Protein AF-A0A9Q2XLE7-F1 (afdb_monomer)

Radius of gyration: 17.19 Å; Cα contacts (8 Å, |Δi|>4): 303; chains: 1; bounding box: 47×32×47 Å

Structure (mmCIF, N/CA/C/O backbone):
data_AF-A0A9Q2XLE7-F1
#
_entry.id   AF-A0A9Q2XLE7-F1
#
loop_
_atom_site.group_PDB
_atom_site.id
_atom_site.type_symbol
_atom_site.label_atom_id
_atom_site.label_alt_id
_atom_site.label_comp_id
_atom_site.label_asym_id
_atom_site.label_entity_id
_atom_site.label_seq_id
_atom_site.pdbx_PDB_ins_code
_atom_site.Cartn_x
_atom_site.Cartn_y
_atom_site.Cartn_z
_atom_site.occupancy
_atom_site.B_iso_or_equiv
_atom_site.auth_seq_id
_atom_site.auth_comp_id
_atom_site.auth_asym_id
_atom_site.auth_atom_id
_atom_site.pdbx_PDB_model_num
ATOM 1 N N . MET A 1 1 ? 15.167 14.908 -1.837 1.00 51.97 1 MET A N 1
ATOM 2 C CA . MET A 1 1 ? 13.710 15.157 -1.941 1.00 51.97 1 MET A CA 1
ATOM 3 C C . MET A 1 1 ? 13.041 14.646 -0.676 1.00 51.97 1 MET A C 1
ATOM 5 O O . MET A 1 1 ? 13.360 13.539 -0.262 1.00 51.97 1 MET A O 1
ATOM 9 N N . ARG A 1 2 ? 12.186 15.445 -0.024 1.00 69.94 2 ARG A N 1
ATOM 10 C CA . ARG A 1 2 ? 11.465 15.019 1.187 1.00 69.94 2 ARG A CA 1
ATOM 11 C C . ARG A 1 2 ? 10.078 14.533 0.768 1.00 69.94 2 ARG A C 1
ATOM 13 O O . ARG A 1 2 ? 9.292 15.334 0.264 1.00 69.94 2 ARG A O 1
ATOM 20 N N . GLY A 1 3 ? 9.841 13.231 0.901 1.00 85.69 3 GLY A N 1
ATOM 21 C CA . GLY A 1 3 ? 8.531 12.616 0.687 1.00 85.69 3 GLY A CA 1
ATOM 22 C C . GLY A 1 3 ? 7.543 12.958 1.804 1.00 85.69 3 GLY A C 1
ATOM 23 O O . GLY A 1 3 ? 7.905 13.602 2.794 1.00 85.69 3 GLY A O 1
ATOM 24 N N . LYS A 1 4 ? 6.297 12.510 1.653 1.00 93.50 4 LYS A N 1
ATOM 25 C CA . LYS A 1 4 ? 5.277 12.555 2.704 1.00 93.50 4 LYS A CA 1
ATOM 26 C C . LYS A 1 4 ? 5.113 11.180 3.337 1.00 93.50 4 LYS A C 1
ATOM 28 O O . LYS A 1 4 ? 5.132 10.176 2.634 1.00 93.50 4 LYS A O 1
ATOM 33 N N . SER A 1 5 ? 4.934 11.147 4.652 1.00 93.94 5 SER A N 1
ATOM 34 C CA . SER A 1 5 ? 4.625 9.933 5.406 1.00 93.94 5 SER A CA 1
ATOM 35 C C . SER A 1 5 ? 3.662 10.275 6.540 1.00 93.94 5 SER A C 1
ATOM 37 O O . SER A 1 5 ? 3.753 11.356 7.129 1.00 93.94 5 SER A O 1
ATOM 39 N N . LEU A 1 6 ? 2.724 9.374 6.805 1.00 93.88 6 LEU A N 1
ATOM 40 C CA . LEU A 1 6 ? 1.791 9.428 7.920 1.00 93.88 6 LEU A CA 1
ATOM 41 C C . LEU A 1 6 ? 1.781 8.059 8.597 1.00 93.88 6 LEU A C 1
ATOM 43 O O . LEU A 1 6 ? 1.361 7.068 7.999 1.00 93.88 6 LEU A O 1
ATOM 47 N N . GLY A 1 7 ? 2.234 8.031 9.848 1.00 92.62 7 GLY A N 1
ATOM 48 C CA . GLY A 1 7 ? 2.104 6.876 10.727 1.00 92.62 7 GLY A CA 1
ATOM 49 C C . GLY A 1 7 ? 0.811 6.946 11.536 1.00 92.62 7 GLY A C 1
ATOM 50 O O . GLY A 1 7 ? 0.424 8.028 11.983 1.00 92.62 7 GLY A O 1
ATOM 51 N N . PHE A 1 8 ? 0.152 5.810 11.742 1.00 91.62 8 PHE A N 1
ATOM 52 C CA . PHE A 1 8 ? -1.046 5.711 12.578 1.00 91.62 8 PHE A CA 1
ATOM 53 C C . PHE A 1 8 ? -1.150 4.334 13.238 1.00 91.62 8 PHE A C 1
ATOM 55 O O . PHE A 1 8 ? -0.636 3.342 12.724 1.00 91.62 8 PHE A O 1
ATOM 62 N N . PHE A 1 9 ? -1.808 4.273 14.392 1.00 90.62 9 PHE A N 1
ATOM 63 C CA . PHE A 1 9 ? -2.128 3.017 15.066 1.00 90.62 9 PHE A CA 1
ATOM 64 C C . PHE A 1 9 ? -3.585 2.670 14.797 1.00 90.62 9 PHE A C 1
ATOM 66 O O . PHE A 1 9 ? -4.447 3.546 14.829 1.00 90.62 9 PHE A O 1
ATOM 73 N N . ALA A 1 10 ? -3.841 1.398 14.523 1.00 89.94 10 ALA A N 1
ATOM 74 C CA . ALA A 1 10 ? -5.166 0.895 14.216 1.00 89.94 10 ALA A CA 1
ATOM 75 C C . ALA A 1 10 ? -5.320 -0.499 14.812 1.00 89.94 10 ALA A C 1
ATOM 77 O O . ALA A 1 10 ? -4.438 -1.345 14.651 1.00 89.94 10 ALA A O 1
ATOM 78 N N . THR A 1 11 ? -6.442 -0.739 15.486 1.00 90.62 11 THR A N 1
ATOM 79 C CA . THR A 1 11 ? -6.873 -2.108 15.771 1.00 90.62 11 THR A CA 1
ATOM 80 C C . THR A 1 11 ? -7.306 -2.788 14.473 1.00 90.62 11 THR A C 1
ATOM 82 O O . THR A 1 11 ? -7.472 -2.142 13.432 1.00 90.62 11 THR A O 1
ATOM 85 N N . LYS A 1 12 ? -7.555 -4.098 14.530 1.00 90.69 12 LYS A N 1
ATOM 86 C CA . LYS A 1 12 ? -8.119 -4.822 13.391 1.00 90.69 12 LYS A CA 1
ATOM 87 C C . LYS A 1 12 ? -9.433 -4.188 12.915 1.00 90.69 12 LYS A C 1
ATOM 89 O O . LYS A 1 12 ? -9.564 -3.913 11.729 1.00 90.69 12 LYS A O 1
ATOM 94 N N . SER A 1 13 ? -10.365 -3.869 13.815 1.00 90.56 13 SER A N 1
ATOM 95 C CA . SER A 1 13 ? -11.642 -3.241 13.437 1.00 90.56 13 SER A CA 1
ATOM 96 C C . SER A 1 13 ? -11.464 -1.860 12.804 1.00 90.56 13 SER A C 1
ATOM 98 O O . SER A 1 13 ? -12.141 -1.552 11.821 1.00 90.56 13 SER A O 1
ATOM 100 N N . ASP A 1 14 ? -10.530 -1.049 13.312 1.00 91.12 14 ASP A N 1
ATOM 101 C CA . ASP A 1 14 ? -10.254 0.268 12.728 1.00 91.12 14 ASP A CA 1
ATOM 102 C C . ASP A 1 14 ? -9.649 0.138 11.326 1.00 91.12 14 ASP A C 1
ATOM 104 O O . ASP A 1 14 ? -10.009 0.890 10.420 1.00 91.12 14 ASP A O 1
ATOM 108 N N . MET A 1 15 ? -8.748 -0.834 11.134 1.00 92.44 15 MET A N 1
ATOM 109 C CA . MET A 1 15 ? -8.127 -1.099 9.839 1.00 92.44 15 MET A CA 1
ATOM 110 C C . MET A 1 15 ? -9.173 -1.515 8.806 1.00 92.44 15 MET A C 1
ATOM 112 O O . MET A 1 15 ? -9.205 -0.931 7.727 1.00 92.44 15 MET A O 1
ATOM 116 N N . PHE A 1 16 ? -10.058 -2.458 9.149 1.00 93.38 16 PHE A N 1
ATOM 117 C CA . PHE A 1 16 ? -11.145 -2.893 8.264 1.00 93.38 16 PHE A CA 1
ATOM 118 C C . PHE A 1 16 ? -12.079 -1.731 7.900 1.00 93.38 16 PHE A C 1
ATOM 120 O O . PHE A 1 16 ? -12.323 -1.489 6.720 1.00 93.38 16 PHE A O 1
ATOM 127 N N . SER A 1 17 ? -12.489 -0.931 8.887 1.00 92.19 17 SER A N 1
ATOM 128 C CA . SER A 1 17 ? -13.331 0.252 8.654 1.00 92.19 17 SER A CA 1
ATOM 129 C C . SER A 1 17 ? -12.654 1.277 7.733 1.00 92.19 17 SER A C 1
ATOM 131 O O . SER A 1 17 ? -13.297 1.899 6.884 1.00 92.19 17 SER A O 1
ATOM 133 N N . LEU A 1 18 ? -11.336 1.463 7.875 1.00 93.75 18 LEU A N 1
ATOM 134 C CA . LEU A 1 18 ? -10.556 2.343 7.010 1.00 93.75 18 LEU A CA 1
ATOM 135 C C . LEU A 1 18 ? -10.509 1.835 5.569 1.00 93.75 18 LEU A C 1
ATOM 137 O O . LEU A 1 18 ? -10.761 2.618 4.651 1.00 93.75 18 LEU A O 1
ATOM 141 N N . VAL A 1 19 ? -10.156 0.564 5.369 1.00 94.31 19 VAL A N 1
ATOM 142 C CA . VAL A 1 19 ? -9.971 0.015 4.023 1.00 94.31 19 VAL A CA 1
ATOM 143 C C . VAL A 1 19 ? -11.291 -0.085 3.266 1.00 94.31 19 VAL A C 1
ATOM 145 O O . VAL A 1 19 ? -11.331 0.286 2.097 1.00 94.31 19 VAL A O 1
ATOM 148 N N . GLU A 1 20 ? -12.391 -0.434 3.936 1.00 94.31 20 GLU A N 1
ATOM 149 C CA . GLU A 1 20 ? -13.732 -0.419 3.340 1.00 94.31 20 GLU A CA 1
ATOM 150 C C . GLU A 1 20 ? -14.130 0.990 2.895 1.00 94.31 20 GLU A C 1
ATOM 152 O O . GLU A 1 20 ? -14.626 1.188 1.785 1.00 94.31 20 GLU A O 1
ATOM 157 N N . ALA A 1 21 ? -13.856 2.000 3.726 1.00 93.31 21 ALA A N 1
ATOM 158 C CA . ALA A 1 21 ? -14.144 3.388 3.388 1.00 93.31 21 ALA A CA 1
ATOM 159 C C . ALA A 1 21 ? -13.314 3.900 2.199 1.00 93.31 21 ALA A C 1
ATOM 161 O O . ALA A 1 21 ? -13.740 4.853 1.537 1.00 93.31 21 ALA A O 1
ATOM 162 N N . ILE A 1 22 ? -12.130 3.334 1.952 1.00 94.75 22 ILE A N 1
ATOM 163 C CA . ILE A 1 22 ? -11.294 3.652 0.788 1.00 94.75 22 ILE A CA 1
ATOM 164 C C . ILE A 1 22 ? -11.828 2.916 -0.441 1.00 94.75 22 ILE A C 1
ATOM 166 O O . ILE A 1 22 ? -12.178 3.584 -1.415 1.00 94.75 22 ILE A O 1
ATOM 170 N N . ASP A 1 23 ? -11.992 1.595 -0.361 1.00 94.81 23 ASP A N 1
ATOM 171 C CA . ASP A 1 23 ? -12.495 0.746 -1.449 1.00 94.81 23 ASP A CA 1
ATOM 172 C C . ASP A 1 23 ? -13.869 1.217 -1.963 1.00 94.81 23 ASP A C 1
ATOM 174 O O . ASP A 1 23 ? -14.124 1.201 -3.164 1.00 94.81 23 ASP A O 1
ATOM 178 N N . ALA A 1 24 ? -14.741 1.719 -1.080 1.00 93.25 24 ALA A N 1
ATOM 179 C CA . ALA A 1 24 ? -16.053 2.250 -1.458 1.00 93.25 24 ALA A CA 1
ATOM 180 C C . ALA A 1 24 ? -15.999 3.580 -2.234 1.00 93.25 24 ALA A C 1
ATOM 182 O O . ALA A 1 24 ? -16.987 3.974 -2.849 1.00 93.25 24 ALA A O 1
ATOM 183 N N . THR A 1 25 ? -14.883 4.314 -2.177 1.00 92.19 25 THR A N 1
ATOM 184 C CA . THR A 1 25 ? -14.778 5.664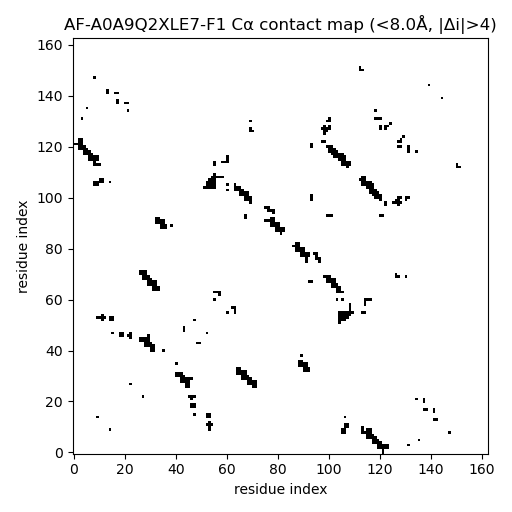 -2.770 1.00 92.19 25 THR A CA 1
ATOM 185 C C . THR A 1 25 ? -13.717 5.809 -3.846 1.00 92.19 25 THR A C 1
ATOM 187 O O . THR A 1 25 ? -13.678 6.840 -4.516 1.00 92.19 25 THR A O 1
ATOM 190 N N . SER A 1 26 ? -12.857 4.811 -4.025 1.00 91.19 26 SER A N 1
ATOM 191 C CA . SER A 1 26 ? -11.786 4.860 -5.011 1.00 91.19 26 SER A CA 1
ATOM 192 C C . SER A 1 26 ? -11.500 3.483 -5.577 1.00 91.19 26 SER A C 1
ATOM 194 O O . SER A 1 26 ? -11.302 2.534 -4.827 1.00 91.19 26 SER A O 1
ATOM 196 N N . SER A 1 27 ? -11.383 3.408 -6.898 1.00 93.69 27 SER A N 1
ATOM 197 C CA . SER A 1 27 ? -10.775 2.265 -7.572 1.00 93.69 27 SER A CA 1
ATOM 198 C C . SER A 1 27 ? -9.255 2.408 -7.522 1.00 93.69 27 SER A C 1
ATOM 200 O O . SER A 1 27 ? -8.728 3.460 -7.888 1.00 93.69 27 SER A O 1
ATOM 202 N N . ILE A 1 28 ? -8.558 1.365 -7.075 1.00 95.06 28 ILE A N 1
ATOM 203 C CA . ILE A 1 28 ? -7.098 1.321 -6.934 1.00 95.06 28 ILE A CA 1
ATOM 204 C C . ILE A 1 28 ? -6.575 -0.069 -7.299 1.00 95.06 28 ILE A C 1
ATOM 206 O O . ILE A 1 28 ? -7.297 -1.055 -7.198 1.00 95.06 28 ILE A O 1
ATOM 210 N N . ASN A 1 29 ? -5.307 -0.135 -7.692 1.00 96.00 29 ASN A N 1
ATOM 211 C CA . ASN A 1 29 ? -4.562 -1.381 -7.827 1.00 96.00 29 ASN A CA 1
ATOM 212 C C . ASN A 1 29 ? -3.519 -1.448 -6.715 1.00 96.00 29 ASN A C 1
ATOM 214 O O . ASN A 1 29 ? -2.842 -0.458 -6.430 1.00 96.00 29 ASN A O 1
ATOM 218 N N . ILE A 1 30 ? -3.385 -2.616 -6.100 1.00 96.81 30 ILE A N 1
ATOM 219 C CA . ILE A 1 30 ? -2.487 -2.849 -4.971 1.00 96.81 30 ILE A CA 1
ATOM 220 C C . ILE A 1 30 ? -1.55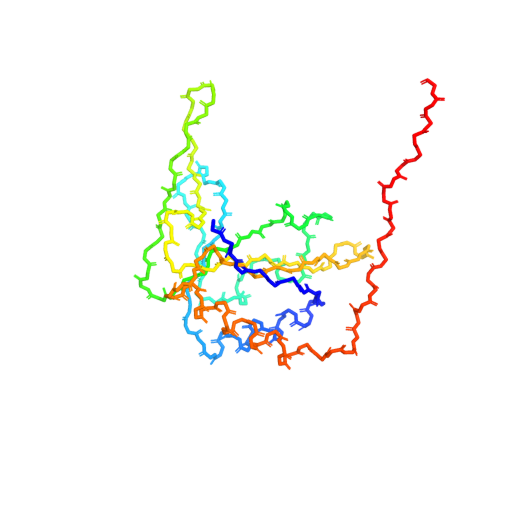3 -3.980 -5.362 1.00 96.81 30 ILE A C 1
ATOM 222 O O . ILE A 1 30 ? -2.008 -5.032 -5.791 1.00 96.81 30 ILE A O 1
ATOM 226 N N . THR A 1 31 ? -0.249 -3.785 -5.224 1.00 96.50 31 THR A N 1
ATOM 227 C CA . THR A 1 31 ? 0.744 -4.827 -5.501 1.00 96.50 31 THR A CA 1
ATOM 228 C C . THR A 1 31 ? 1.633 -5.014 -4.284 1.00 96.50 31 THR A C 1
ATOM 230 O O . THR A 1 31 ? 2.148 -4.028 -3.753 1.00 96.50 31 THR A O 1
ATOM 233 N N . GLN A 1 32 ? 1.821 -6.256 -3.832 1.00 95.44 32 GLN A N 1
ATOM 234 C CA . GLN A 1 32 ? 2.779 -6.552 -2.764 1.00 95.44 32 GLN A CA 1
ATOM 235 C C . GLN A 1 32 ? 4.185 -6.172 -3.230 1.00 95.44 32 GLN A C 1
ATOM 237 O O . GLN A 1 32 ? 4.628 -6.584 -4.301 1.00 95.44 32 GLN A O 1
ATOM 242 N N . ALA A 1 33 ? 4.856 -5.343 -2.441 1.00 95.00 33 ALA A N 1
ATOM 243 C CA . ALA A 1 33 ? 6.123 -4.723 -2.782 1.00 95.00 33 ALA A CA 1
ATOM 244 C C . ALA A 1 33 ? 7.274 -5.321 -1.966 1.00 95.00 33 ALA A C 1
ATOM 246 O O . ALA A 1 33 ? 7.060 -6.002 -0.967 1.00 95.00 33 ALA A O 1
ATOM 247 N N . GLY A 1 34 ? 8.509 -5.073 -2.406 1.00 94.00 34 GLY A N 1
ATOM 248 C CA . GLY A 1 34 ? 9.703 -5.712 -1.855 1.00 94.00 34 GLY A CA 1
ATOM 249 C C . GLY A 1 34 ? 10.484 -6.504 -2.899 1.00 94.00 34 GLY A C 1
ATOM 250 O O . GLY A 1 34 ? 10.446 -6.195 -4.091 1.00 94.00 34 GLY A O 1
ATOM 251 N N . GLU A 1 35 ? 11.257 -7.485 -2.438 1.00 92.94 35 GLU A N 1
ATOM 252 C CA . GLU A 1 35 ? 12.049 -8.359 -3.307 1.00 92.94 35 GLU A CA 1
ATOM 253 C C . GLU A 1 35 ? 11.147 -9.391 -3.999 1.00 92.94 35 GLU A C 1
ATOM 255 O O . GLU A 1 35 ? 10.343 -10.059 -3.355 1.00 92.94 35 GLU A O 1
ATOM 260 N N . VAL A 1 36 ? 11.293 -9.521 -5.317 1.00 92.81 36 VAL A N 1
ATOM 261 C CA . VAL A 1 36 ? 10.518 -10.447 -6.148 1.00 92.81 36 VAL A CA 1
ATOM 262 C C . VAL A 1 36 ? 11.438 -11.571 -6.610 1.00 92.81 36 VAL A C 1
ATOM 264 O O . VAL A 1 36 ? 12.323 -11.351 -7.438 1.00 92.81 36 VAL A O 1
ATOM 267 N N . VAL A 1 37 ? 11.232 -12.771 -6.062 1.00 84.56 37 VAL A N 1
ATOM 268 C CA . VAL A 1 37 ? 12.119 -13.931 -6.276 1.00 84.56 37 VAL A CA 1
ATOM 269 C C . VAL A 1 37 ? 11.704 -14.762 -7.501 1.00 84.56 37 VAL A C 1
ATOM 271 O O . VAL A 1 37 ? 12.566 -15.150 -8.280 1.00 84.56 37 VAL A O 1
ATOM 274 N N . ASP A 1 38 ? 10.400 -14.920 -7.761 1.00 83.56 38 ASP A N 1
ATOM 275 C CA . ASP A 1 38 ? 9.881 -15.784 -8.846 1.00 83.56 38 ASP A CA 1
ATOM 276 C C . ASP A 1 38 ? 9.304 -15.012 -10.046 1.00 83.56 38 ASP A C 1
ATOM 278 O O . ASP A 1 38 ? 8.591 -15.564 -10.885 1.00 83.56 38 ASP A O 1
ATOM 282 N N . GLY A 1 39 ? 9.523 -13.696 -10.099 1.00 80.88 39 GLY A N 1
ATOM 283 C CA . GLY A 1 39 ? 8.949 -12.809 -11.121 1.00 80.88 39 GLY A CA 1
ATOM 284 C C . GLY A 1 39 ? 7.422 -12.651 -11.060 1.00 80.88 39 GLY A C 1
ATOM 285 O O . GLY A 1 39 ? 6.857 -11.897 -11.851 1.00 80.88 39 GLY A O 1
ATOM 286 N N . LYS A 1 40 ? 6.742 -13.331 -10.131 1.00 87.94 40 LYS A N 1
ATOM 287 C CA . LYS A 1 40 ? 5.297 -13.223 -9.923 1.00 87.94 40 LYS A CA 1
ATOM 288 C C . LYS A 1 40 ? 4.986 -12.063 -8.988 1.00 87.94 40 LYS A C 1
ATOM 290 O O . LYS A 1 40 ? 5.532 -11.978 -7.892 1.00 87.94 40 LYS A O 1
ATOM 295 N N . LEU A 1 41 ? 4.088 -11.191 -9.433 1.00 92.25 41 LEU A N 1
ATOM 296 C CA . LEU A 1 41 ? 3.550 -10.099 -8.632 1.00 92.25 41 LEU A CA 1
ATOM 297 C C . LEU A 1 41 ? 2.207 -10.509 -8.036 1.00 92.25 41 LEU A C 1
ATOM 299 O O . LEU A 1 41 ? 1.319 -10.958 -8.761 1.00 92.25 41 LEU A O 1
ATOM 303 N N . THR A 1 42 ? 2.048 -10.309 -6.732 1.00 93.12 42 THR A N 1
ATOM 304 C CA . THR A 1 42 ? 0.759 -10.467 -6.054 1.00 93.12 42 THR A CA 1
ATOM 305 C C . THR A 1 42 ? -0.012 -9.159 -6.169 1.00 93.12 42 THR A C 1
ATOM 307 O O . THR A 1 42 ? 0.411 -8.146 -5.606 1.00 93.12 42 THR A O 1
ATOM 310 N N . VAL A 1 43 ? -1.120 -9.174 -6.915 1.00 94.12 43 VAL A N 1
ATOM 311 C CA . VAL A 1 43 ? -1.939 -7.989 -7.205 1.00 94.12 43 VAL A CA 1
ATOM 312 C C . VAL A 1 43 ? -3.341 -8.164 -6.631 1.00 94.12 43 VAL A C 1
ATOM 314 O O . VAL A 1 43 ? -3.952 -9.218 -6.788 1.00 94.12 43 VAL A O 1
ATOM 317 N N . PHE A 1 44 ? -3.859 -7.106 -6.016 1.00 95.31 44 PHE A N 1
ATOM 318 C CA . PHE A 1 44 ? -5.206 -7.020 -5.465 1.00 95.31 44 PHE A CA 1
ATOM 319 C C . PHE A 1 44 ? -5.932 -5.804 -6.047 1.00 95.31 44 PHE A C 1
ATOM 321 O O . PHE A 1 44 ? -5.325 -4.761 -6.304 1.00 95.31 44 PHE A O 1
ATOM 328 N N . SER A 1 45 ? -7.245 -5.933 -6.229 1.00 93.19 45 SER A N 1
ATOM 329 C CA . SER A 1 45 ? -8.130 -4.846 -6.675 1.00 93.19 45 SER A CA 1
ATOM 330 C C . SER A 1 45 ? -8.826 -4.116 -5.527 1.00 93.19 45 SER A C 1
ATOM 332 O O . SER A 1 45 ? -9.467 -3.091 -5.747 1.00 93.19 45 SER A O 1
ATOM 334 N N . ARG A 1 46 ? -8.755 -4.664 -4.310 1.00 94.38 46 ARG A N 1
ATOM 335 C CA . ARG A 1 46 ? -9.374 -4.106 -3.107 1.00 94.38 46 ARG A CA 1
ATOM 336 C C . ARG A 1 46 ? -8.423 -4.245 -1.935 1.00 94.38 46 ARG A C 1
ATOM 338 O O . ARG A 1 46 ? -7.719 -5.248 -1.825 1.00 94.38 46 ARG A O 1
ATOM 345 N N . LEU A 1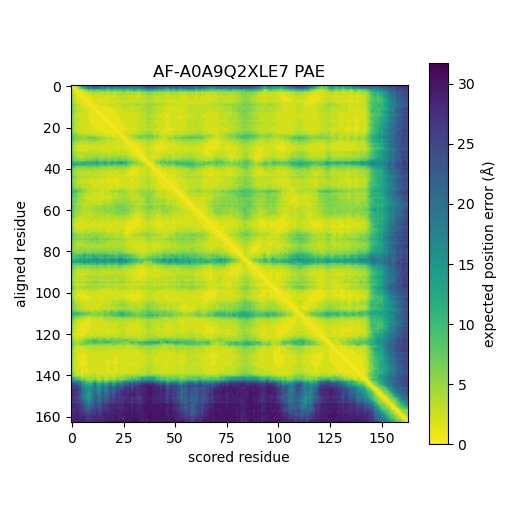 47 ? -8.412 -3.252 -1.054 1.00 94.44 47 LEU A N 1
ATOM 346 C CA . LEU A 1 47 ? -7.587 -3.297 0.146 1.00 94.44 47 LEU A CA 1
ATOM 347 C C . LEU A 1 47 ? -8.049 -4.394 1.093 1.00 94.44 47 LEU A C 1
ATOM 349 O O . LEU A 1 47 ? -7.197 -5.047 1.676 1.00 94.44 47 LEU A O 1
ATOM 353 N N . VAL A 1 48 ? -9.357 -4.639 1.209 1.00 94.06 48 VAL A N 1
ATOM 354 C CA . VAL A 1 48 ? -9.887 -5.706 2.081 1.00 94.06 48 VAL A CA 1
ATOM 355 C C . VAL A 1 48 ? -9.368 -7.107 1.737 1.00 94.06 48 VAL A C 1
ATOM 357 O O . VAL A 1 48 ? -9.349 -7.969 2.611 1.00 94.06 48 VAL A O 1
ATOM 360 N N . ASP A 1 49 ? -8.927 -7.324 0.494 1.00 94.38 49 ASP A N 1
ATOM 361 C CA . ASP A 1 49 ? -8.404 -8.611 0.023 1.00 94.38 49 ASP A CA 1
ATOM 362 C C . ASP A 1 49 ? -6.919 -8.805 0.389 1.00 94.38 49 ASP A C 1
ATOM 364 O O . ASP A 1 49 ? -6.359 -9.885 0.191 1.00 94.38 49 ASP A O 1
ATOM 368 N N . VAL A 1 50 ? -6.265 -7.766 0.925 1.00 93.38 50 VAL A N 1
ATOM 369 C CA . VAL A 1 50 ? -4.863 -7.817 1.337 1.00 93.38 50 VAL A CA 1
ATOM 370 C C . VAL A 1 50 ? -4.711 -8.749 2.548 1.00 93.38 50 VAL A C 1
ATOM 372 O O . VAL A 1 50 ? -5.390 -8.570 3.566 1.00 93.38 50 VAL A O 1
ATOM 375 N N . PRO A 1 51 ? -3.807 -9.743 2.493 1.00 89.50 51 PRO A N 1
ATOM 376 C CA . PRO A 1 51 ? -3.608 -10.661 3.602 1.00 89.50 51 PRO A CA 1
ATOM 377 C C . PRO A 1 51 ? -3.013 -9.942 4.816 1.00 89.50 51 PRO A C 1
ATOM 379 O O . PRO A 1 51 ? -2.195 -9.031 4.695 1.00 89.50 51 PRO A O 1
ATOM 382 N N . GLY A 1 52 ? -3.414 -10.380 6.010 1.00 85.12 52 GLY A N 1
ATOM 383 C CA . GLY A 1 52 ? -2.837 -9.885 7.262 1.00 85.12 52 GLY A CA 1
ATOM 384 C C . GLY A 1 52 ? -3.285 -8.480 7.676 1.00 85.12 52 GLY A C 1
ATOM 385 O O . GLY A 1 52 ? -2.670 -7.896 8.560 1.00 85.12 52 GLY A O 1
ATOM 386 N N . LEU A 1 53 ? -4.358 -7.919 7.104 1.00 90.69 53 LEU A N 1
ATOM 387 C CA . LEU A 1 53 ? -4.862 -6.614 7.543 1.00 90.69 53 LEU A CA 1
ATOM 388 C C . LEU A 1 53 ? -5.170 -6.570 9.047 1.00 90.69 53 LEU A C 1
ATOM 390 O O . LEU A 1 53 ? -5.962 -7.357 9.576 1.00 90.69 53 LEU A O 1
ATOM 394 N N . GLY A 1 54 ? -4.567 -5.592 9.726 1.00 87.88 54 GLY A N 1
ATOM 395 C CA . GLY A 1 54 ? -4.733 -5.383 11.161 1.00 87.88 54 GLY A CA 1
ATOM 396 C C . GLY A 1 54 ? -3.939 -6.358 12.033 1.00 87.88 54 GLY A C 1
ATOM 397 O O . GLY A 1 54 ? -4.124 -6.346 13.250 1.00 87.88 54 GLY A O 1
ATOM 398 N N . VAL A 1 55 ? -3.056 -7.167 11.442 1.00 91.00 55 VAL A N 1
ATOM 399 C CA . VAL A 1 55 ? -2.143 -8.080 12.136 1.00 91.00 55 VAL A CA 1
ATOM 400 C C . VAL A 1 55 ? -0.723 -7.820 11.641 1.00 91.00 55 VAL A C 1
ATOM 402 O O . VAL A 1 55 ? -0.488 -7.655 10.451 1.00 91.00 55 VAL A O 1
ATOM 405 N N . SER A 1 56 ? 0.243 -7.776 12.550 1.00 91.62 56 SER A N 1
ATOM 406 C CA . SER A 1 56 ? 1.660 -7.652 12.200 1.00 91.62 56 SER A CA 1
ATOM 407 C C . SER A 1 56 ? 2.377 -8.979 12.401 1.00 91.62 56 SER A C 1
ATOM 409 O O . SER A 1 56 ? 2.255 -9.593 13.458 1.00 91.62 56 SER A O 1
ATOM 411 N N . SER A 1 57 ? 3.135 -9.418 11.394 1.00 90.00 57 SER A N 1
ATOM 412 C CA . SER A 1 57 ? 3.951 -10.638 11.457 1.00 90.00 57 SER A CA 1
ATOM 413 C C . SER A 1 57 ? 5.253 -10.421 12.228 1.00 90.00 57 SER A C 1
ATOM 415 O O . SER A 1 57 ? 5.792 -11.356 12.817 1.00 90.00 57 SER A O 1
ATOM 417 N N . HIS A 1 58 ? 5.732 -9.176 12.269 1.00 90.81 58 HIS A N 1
ATOM 418 C CA . HIS A 1 58 ? 6.954 -8.774 12.946 1.00 90.81 58 HIS A CA 1
ATOM 419 C C . HIS A 1 58 ? 6.722 -7.630 13.944 1.00 90.81 58 HIS A C 1
ATOM 421 O O . HIS A 1 58 ? 5.888 -6.749 13.703 1.00 90.81 58 HIS A O 1
ATOM 427 N N . PRO A 1 59 ? 7.537 -7.555 15.016 1.00 86.75 59 PRO A N 1
ATOM 428 C CA . PRO A 1 59 ? 7.441 -6.508 16.036 1.00 86.75 59 PRO A CA 1
ATOM 429 C C . PRO A 1 59 ? 7.940 -5.139 15.540 1.00 86.75 59 PRO A C 1
ATOM 431 O O . PRO A 1 59 ? 7.999 -4.174 16.297 1.00 86.75 59 PRO A O 1
ATOM 434 N N . THR A 1 60 ? 8.369 -5.034 14.279 1.00 86.38 60 THR A N 1
ATOM 435 C CA . THR A 1 60 ? 8.903 -3.808 13.677 1.00 86.38 60 THR A CA 1
ATOM 436 C C . THR A 1 60 ? 8.270 -3.586 12.311 1.00 86.38 60 THR A C 1
ATOM 438 O O . THR A 1 60 ? 8.345 -4.452 11.444 1.00 86.38 60 THR A O 1
ATOM 441 N N . SER A 1 61 ? 7.708 -2.394 12.091 1.00 85.12 61 SER A N 1
ATOM 442 C CA . SER A 1 61 ? 6.975 -2.044 10.864 1.00 85.12 61 SER A CA 1
ATOM 443 C C . SER A 1 61 ? 7.798 -2.174 9.580 1.00 85.12 61 SER A C 1
ATOM 445 O O . SER A 1 61 ? 7.245 -2.479 8.532 1.00 85.12 61 SER A O 1
ATOM 447 N N . VAL A 1 62 ? 9.117 -1.973 9.654 1.00 87.00 62 VAL A N 1
ATOM 448 C CA . VAL A 1 62 ? 10.035 -2.057 8.504 1.00 87.00 62 VAL A CA 1
ATOM 449 C C . VAL A 1 62 ? 10.172 -3.484 7.964 1.00 87.00 62 VAL A C 1
ATOM 451 O O . VAL A 1 62 ? 10.480 -3.652 6.789 1.00 87.00 62 VAL A O 1
ATOM 454 N N . LEU A 1 63 ? 9.959 -4.492 8.814 1.00 88.56 63 LEU A N 1
ATOM 455 C CA . LEU A 1 63 ? 10.054 -5.905 8.442 1.00 88.56 63 LEU A CA 1
ATOM 456 C C . LEU A 1 63 ? 8.707 -6.497 8.011 1.00 88.56 63 LEU A C 1
ATOM 458 O O . LEU A 1 63 ? 8.686 -7.594 7.469 1.00 88.56 63 LEU A O 1
ATOM 462 N N . ASN A 1 64 ? 7.599 -5.795 8.262 1.00 90.50 64 ASN A N 1
ATOM 463 C CA . ASN A 1 64 ? 6.282 -6.226 7.810 1.00 90.50 64 ASN A CA 1
ATOM 464 C C . ASN A 1 64 ? 6.119 -5.995 6.303 1.00 90.50 64 ASN A C 1
ATOM 466 O O . ASN A 1 64 ? 6.776 -5.133 5.706 1.00 90.50 64 ASN A O 1
ATOM 470 N N . ASP A 1 65 ? 5.192 -6.746 5.713 1.00 93.31 65 ASP A N 1
ATOM 471 C CA . ASP A 1 65 ? 4.809 -6.574 4.320 1.00 93.31 65 ASP A CA 1
ATOM 472 C C . ASP A 1 65 ? 4.360 -5.140 4.036 1.00 93.31 65 ASP A C 1
ATOM 474 O O . ASP A 1 65 ? 3.744 -4.452 4.857 1.00 93.31 65 ASP A O 1
ATOM 478 N N . PHE A 1 66 ? 4.664 -4.687 2.827 1.00 94.94 66 PHE A N 1
ATOM 479 C CA . PHE A 1 66 ? 4.231 -3.393 2.344 1.00 94.94 66 PHE A CA 1
ATOM 480 C C . PHE A 1 66 ? 3.767 -3.503 0.904 1.00 94.94 66 PHE A C 1
ATOM 482 O O . PHE A 1 66 ? 4.157 -4.399 0.159 1.00 94.94 66 PHE A O 1
ATOM 489 N N . TYR A 1 67 ? 2.917 -2.568 0.515 1.00 96.75 67 TYR A N 1
ATOM 490 C CA . TYR A 1 67 ? 2.198 -2.618 -0.742 1.00 96.75 67 TYR A CA 1
ATOM 491 C C . TYR A 1 67 ? 2.388 -1.306 -1.489 1.00 96.75 67 TYR A C 1
ATOM 493 O O . TYR A 1 67 ? 2.389 -0.233 -0.881 1.00 96.75 67 TYR A O 1
ATOM 501 N N . LEU A 1 68 ? 2.544 -1.388 -2.808 1.00 96.69 68 LEU A N 1
ATOM 502 C CA . LEU A 1 68 ? 2.423 -0.239 -3.695 1.00 96.69 68 LEU A CA 1
ATOM 503 C C . LEU A 1 68 ? 0.984 -0.122 -4.174 1.00 96.69 68 LEU A C 1
ATOM 505 O O . LEU A 1 68 ? 0.412 -1.073 -4.698 1.00 96.69 68 LEU A O 1
ATOM 509 N N . ILE A 1 69 ? 0.428 1.069 -4.011 1.00 96.94 69 ILE A N 1
ATOM 510 C CA . ILE A 1 69 ? -0.915 1.433 -4.433 1.00 96.94 69 ILE A CA 1
ATOM 511 C C . ILE A 1 69 ? -0.801 2.426 -5.584 1.00 96.94 69 ILE A C 1
ATOM 513 O O . ILE A 1 69 ? -0.070 3.417 -5.486 1.00 96.94 69 ILE A O 1
ATOM 517 N N . CYS A 1 70 ? -1.533 2.172 -6.662 1.00 95.81 70 CYS A N 1
ATOM 518 C CA . CYS A 1 70 ? -1.626 3.045 -7.825 1.00 95.81 70 CYS A CA 1
ATOM 519 C C . CYS A 1 70 ? -3.072 3.171 -8.316 1.00 95.81 70 CYS A C 1
ATOM 521 O O . CYS A 1 70 ? -3.969 2.433 -7.901 1.00 95.81 70 CYS A O 1
ATOM 523 N N . LYS A 1 71 ? -3.304 4.136 -9.212 1.00 93.94 71 LYS A N 1
ATOM 524 C CA . LYS A 1 71 ? -4.574 4.231 -9.933 1.00 93.94 71 LYS A CA 1
ATOM 525 C C . LYS A 1 71 ? -4.726 3.046 -10.907 1.00 93.94 71 LYS A C 1
ATOM 527 O O . LYS A 1 71 ? -3.719 2.513 -11.380 1.00 93.94 71 LYS A O 1
ATOM 532 N N . PRO A 1 72 ? -5.961 2.642 -11.247 1.00 92.44 72 PRO A N 1
ATOM 533 C CA . PRO A 1 72 ? -6.203 1.595 -12.232 1.00 92.44 72 PRO A CA 1
ATOM 534 C C . PRO A 1 72 ? -5.545 1.919 -13.577 1.00 92.44 72 PRO A C 1
ATOM 536 O O . PRO A 1 72 ? -5.503 3.075 -13.993 1.00 92.44 72 PRO A O 1
ATOM 539 N N . GLY A 1 73 ? -5.027 0.895 -14.257 1.00 88.69 73 GLY A N 1
ATOM 540 C CA . GLY A 1 73 ? -4.354 1.038 -15.554 1.00 88.69 73 GLY A CA 1
ATOM 541 C C . GLY A 1 73 ? -2.897 1.513 -15.486 1.00 88.69 73 GLY A C 1
ATOM 542 O O . GLY A 1 73 ? -2.213 1.491 -16.506 1.00 88.69 73 GLY A O 1
ATOM 543 N N . VAL A 1 74 ? -2.387 1.888 -14.307 1.00 89.75 74 VAL A N 1
ATOM 544 C CA . VAL A 1 74 ? -0.964 2.207 -14.124 1.00 89.75 74 VAL A CA 1
ATOM 545 C C . VAL A 1 74 ? -0.162 0.912 -14.012 1.00 89.75 74 VAL A C 1
ATOM 547 O O . VAL A 1 74 ? -0.349 0.133 -13.076 1.00 89.75 74 VAL A O 1
ATOM 550 N N . ALA A 1 75 ? 0.742 0.686 -14.966 1.00 88.88 75 ALA A N 1
ATOM 551 C CA . ALA A 1 75 ? 1.661 -0.444 -14.936 1.00 88.88 75 ALA A CA 1
ATOM 552 C C . ALA A 1 75 ? 2.754 -0.230 -13.880 1.00 88.88 75 ALA A C 1
ATOM 554 O O . ALA A 1 75 ? 3.335 0.853 -13.790 1.00 88.88 75 ALA A O 1
ATOM 555 N N . VAL A 1 76 ? 3.057 -1.279 -13.113 1.00 92.94 76 VAL A N 1
ATOM 556 C CA . VAL A 1 76 ? 4.173 -1.286 -12.162 1.00 92.94 76 VAL A CA 1
ATOM 557 C C . VAL A 1 76 ? 5.403 -1.958 -12.771 1.00 92.94 76 VAL A C 1
ATOM 559 O O . VAL A 1 76 ? 5.296 -2.958 -13.477 1.00 92.94 76 VAL A O 1
ATOM 562 N N . SER A 1 77 ? 6.579 -1.402 -12.498 1.00 94.38 77 SER A N 1
ATOM 563 C CA . SER A 1 77 ? 7.873 -1.834 -13.022 1.00 94.38 77 SER A CA 1
ATOM 564 C C . SER A 1 77 ? 8.788 -2.332 -11.907 1.00 94.38 77 SER A C 1
ATOM 566 O O . SER A 1 77 ? 8.843 -1.765 -10.814 1.00 94.38 77 SER A O 1
ATOM 568 N N . LEU A 1 78 ? 9.544 -3.392 -12.196 1.00 94.94 78 LEU A N 1
ATOM 569 C CA . LEU A 1 78 ? 10.564 -3.924 -11.296 1.00 94.94 78 LEU A CA 1
ATOM 570 C C . LEU A 1 78 ? 11.893 -3.204 -11.501 1.00 94.94 78 LEU A C 1
ATOM 572 O O . LEU A 1 78 ? 12.418 -3.145 -12.615 1.00 94.94 78 LEU A O 1
ATOM 576 N N . ARG A 1 79 ? 12.489 -2.733 -10.408 1.00 94.62 79 ARG A N 1
ATOM 577 C CA . ARG A 1 79 ? 13.838 -2.175 -10.410 1.00 94.62 79 ARG A CA 1
ATOM 578 C C . ARG A 1 79 ? 14.864 -3.298 -10.306 1.00 94.62 79 ARG A C 1
ATOM 580 O O . ARG A 1 79 ? 14.823 -4.099 -9.372 1.00 94.62 79 ARG A O 1
ATOM 587 N N . LYS A 1 80 ? 15.825 -3.329 -11.229 1.00 93.50 80 LYS A N 1
ATOM 588 C CA . LYS A 1 80 ? 16.981 -4.235 -11.157 1.00 93.50 80 LYS A CA 1
ATOM 589 C C . LYS A 1 80 ? 18.028 -3.675 -10.201 1.00 93.50 80 LYS A C 1
ATOM 591 O O . LYS A 1 80 ? 18.392 -2.502 -10.287 1.00 93.50 80 LYS A O 1
ATOM 596 N N . VAL A 1 81 ? 18.530 -4.514 -9.302 1.00 92.81 81 VAL A N 1
ATOM 597 C CA . VAL A 1 81 ? 19.575 -4.153 -8.340 1.00 92.81 81 VAL A CA 1
ATOM 598 C C . VAL A 1 81 ? 20.707 -5.162 -8.413 1.00 92.81 81 VAL A C 1
ATOM 600 O O . VAL A 1 81 ? 20.536 -6.323 -8.046 1.00 92.81 81 VAL A O 1
ATOM 603 N N . SER A 1 82 ? 21.871 -4.705 -8.868 1.00 93.12 82 SER A N 1
ATOM 604 C CA . SER A 1 82 ? 23.095 -5.504 -8.856 1.00 93.12 82 SER A CA 1
ATOM 605 C C . SER A 1 82 ? 23.581 -5.697 -7.421 1.00 93.12 82 SER A C 1
ATOM 607 O O . SER A 1 82 ? 23.702 -4.737 -6.657 1.00 93.12 82 SE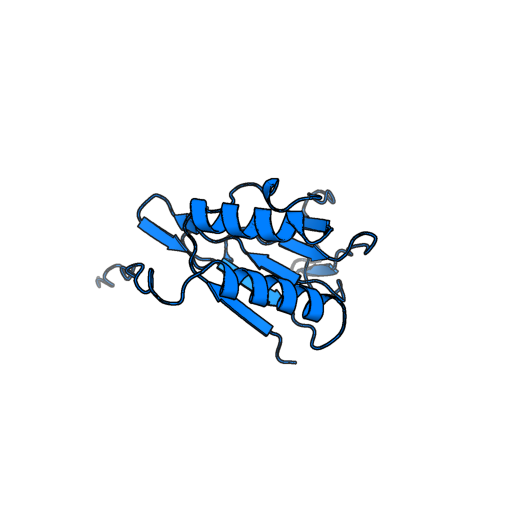R A O 1
ATOM 609 N N . THR A 1 83 ? 23.867 -6.939 -7.044 1.00 90.44 83 THR A N 1
ATOM 610 C CA . THR A 1 83 ? 24.428 -7.282 -5.737 1.00 90.44 83 THR A CA 1
ATOM 611 C C . THR A 1 83 ? 25.955 -7.283 -5.800 1.00 90.44 83 THR A C 1
ATOM 613 O O . THR A 1 83 ? 26.553 -7.496 -6.854 1.00 90.44 83 THR A O 1
ATOM 616 N N . LYS A 1 84 ? 26.619 -7.082 -4.653 1.00 88.69 84 LYS A N 1
ATOM 617 C CA . LYS A 1 84 ? 28.093 -7.105 -4.570 1.00 88.69 84 LYS A CA 1
ATOM 618 C C . LYS A 1 84 ? 28.709 -8.452 -4.979 1.00 88.69 84 LYS A C 1
ATOM 620 O O . LYS A 1 84 ? 29.873 -8.490 -5.345 1.00 88.69 84 LYS A O 1
ATOM 625 N N . GLN A 1 85 ? 27.934 -9.535 -4.915 1.00 88.25 85 GLN A N 1
ATOM 626 C CA . GLN A 1 85 ? 28.350 -10.889 -5.297 1.00 88.25 85 GLN A CA 1
ATOM 627 C C . GLN A 1 85 ? 28.070 -11.204 -6.781 1.00 88.25 85 GLN A C 1
ATOM 629 O O . GLN A 1 85 ? 28.155 -12.357 -7.183 1.00 88.25 85 GLN A O 1
ATOM 634 N N . GLY A 1 86 ? 27.712 -10.204 -7.596 1.00 86.38 86 GLY A N 1
ATOM 635 C CA . GLY A 1 86 ? 27.484 -10.376 -9.035 1.00 86.38 86 GLY A CA 1
ATOM 636 C C . GLY A 1 86 ? 26.095 -10.899 -9.420 1.00 86.38 86 GLY A C 1
ATOM 637 O O . GLY A 1 86 ? 25.851 -11.156 -10.594 1.00 86.38 86 GLY A O 1
ATOM 638 N N . GLY A 1 87 ? 25.169 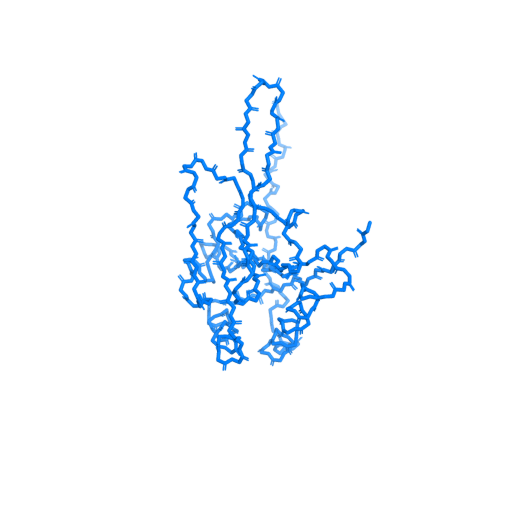-11.033 -8.465 1.00 89.62 87 GLY A N 1
ATOM 639 C CA . GLY A 1 87 ? 23.773 -11.395 -8.734 1.00 89.62 87 GLY A CA 1
ATOM 640 C C . GLY A 1 87 ? 22.896 -10.184 -9.071 1.00 89.62 87 GLY A C 1
ATOM 641 O O . GLY A 1 87 ? 23.264 -9.038 -8.811 1.00 89.62 87 GLY A O 1
ATOM 642 N N . VAL A 1 88 ? 21.696 -10.436 -9.598 1.00 91.88 88 VAL A N 1
ATOM 643 C CA . VAL A 1 88 ? 20.668 -9.408 -9.835 1.00 91.88 88 VAL A CA 1
ATOM 644 C C . VAL A 1 88 ? 19.447 -9.728 -8.986 1.00 91.88 88 VAL A C 1
ATOM 646 O O . VAL A 1 88 ? 18.928 -10.837 -9.048 1.00 91.88 88 VAL A O 1
ATOM 649 N N . ARG A 1 89 ? 18.980 -8.747 -8.213 1.00 92.62 89 ARG A N 1
ATOM 650 C CA . ARG A 1 89 ? 17.691 -8.797 -7.514 1.00 92.62 89 ARG A CA 1
ATOM 651 C C . ARG A 1 89 ? 16.683 -7.908 -8.219 1.00 92.62 89 ARG A C 1
ATOM 653 O O . ARG A 1 89 ? 17.041 -6.844 -8.729 1.00 92.62 89 ARG A O 1
ATOM 660 N N . TYR A 1 90 ? 15.429 -8.330 -8.208 1.00 94.62 90 TYR A N 1
ATOM 661 C CA . TYR A 1 90 ? 14.310 -7.541 -8.700 1.00 94.62 90 TYR A CA 1
ATOM 662 C C . TYR A 1 90 ? 13.541 -7.002 -7.505 1.00 94.62 90 TYR A C 1
ATOM 664 O O . TYR A 1 90 ? 13.124 -7.763 -6.637 1.00 94.62 90 TYR A O 1
ATOM 672 N N . ILE A 1 91 ? 13.394 -5.683 -7.438 1.00 94.75 91 ILE A N 1
ATOM 673 C CA . ILE A 1 91 ? 12.726 -5.011 -6.328 1.00 94.75 91 ILE A CA 1
ATOM 674 C C . ILE A 1 91 ? 11.562 -4.207 -6.881 1.00 94.75 91 ILE A C 1
ATOM 676 O O . ILE A 1 91 ? 11.745 -3.358 -7.755 1.00 94.75 91 ILE A O 1
ATOM 680 N N . LEU A 1 92 ? 10.374 -4.450 -6.340 1.00 96.00 92 LEU A N 1
ATOM 681 C CA . LEU A 1 92 ? 9.237 -3.571 -6.523 1.00 96.00 92 LEU A CA 1
ATOM 682 C C . LEU A 1 92 ? 9.257 -2.509 -5.419 1.00 96.00 92 LEU A C 1
ATOM 684 O O . LEU A 1 92 ? 8.994 -2.801 -4.254 1.00 96.00 92 LEU A O 1
ATOM 688 N N . ASP A 1 93 ? 9.602 -1.275 -5.776 1.00 94.62 93 ASP A N 1
ATOM 689 C CA . ASP A 1 93 ? 9.611 -0.127 -4.869 1.00 94.62 93 ASP A CA 1
ATOM 690 C C . ASP A 1 93 ? 9.112 1.139 -5.576 1.00 94.62 93 ASP A C 1
ATOM 692 O O . ASP A 1 93 ? 8.841 1.132 -6.776 1.00 94.62 93 ASP A O 1
ATOM 696 N N . GLN A 1 94 ? 8.979 2.247 -4.843 1.00 94.19 94 GLN A N 1
ATOM 697 C CA . GLN A 1 94 ? 8.504 3.487 -5.452 1.00 94.19 94 GLN A CA 1
ATOM 698 C C . GLN A 1 94 ? 9.460 4.040 -6.507 1.00 94.19 94 GLN A C 1
ATOM 700 O O . GLN A 1 94 ? 8.987 4.760 -7.359 1.00 94.19 94 GLN A O 1
ATOM 705 N N . LYS A 1 95 ? 10.768 3.748 -6.506 1.00 92.75 95 LYS A N 1
ATOM 706 C CA . LYS A 1 95 ? 11.743 4.530 -7.293 1.00 92.75 95 LYS A CA 1
ATOM 707 C C . LYS A 1 95 ? 11.470 4.512 -8.799 1.00 92.75 95 LYS A C 1
ATOM 709 O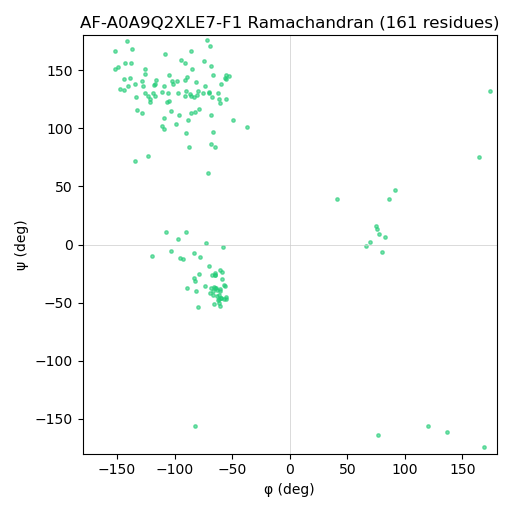 O . LYS A 1 95 ? 11.583 5.562 -9.422 1.00 92.75 95 LYS A O 1
ATOM 714 N N . GLU A 1 96 ? 11.070 3.363 -9.340 1.00 92.25 96 GLU A N 1
ATOM 715 C CA . GLU A 1 96 ? 10.708 3.194 -10.761 1.00 92.25 96 GLU A CA 1
ATOM 716 C C . GLU A 1 96 ? 9.192 3.285 -11.010 1.00 92.25 96 GLU A C 1
ATOM 718 O O . GLU A 1 96 ? 8.723 3.061 -12.122 1.00 92.25 96 GLU A O 1
ATOM 723 N N . ASN A 1 97 ? 8.403 3.588 -9.978 1.00 93.94 97 ASN A N 1
ATOM 724 C CA . ASN A 1 97 ? 6.947 3.534 -10.015 1.00 93.94 97 ASN A CA 1
ATOM 725 C C . ASN A 1 97 ? 6.362 4.896 -9.650 1.00 93.94 97 ASN A C 1
ATOM 727 O O . ASN A 1 97 ? 5.865 5.113 -8.539 1.00 93.94 97 ASN A O 1
ATOM 731 N N . LEU A 1 98 ? 6.435 5.820 -10.612 1.00 91.69 98 LEU A N 1
ATOM 732 C CA . LEU A 1 98 ? 5.882 7.166 -10.486 1.00 91.69 98 LEU A CA 1
ATOM 733 C C . LEU A 1 98 ? 4.389 7.114 -10.139 1.00 91.69 98 LEU A C 1
ATOM 735 O O . LEU A 1 98 ? 3.646 6.268 -10.627 1.00 91.69 98 LEU A O 1
ATOM 739 N N . GLY A 1 99 ? 3.940 8.044 -9.297 1.00 91.44 99 GLY A N 1
ATOM 740 C CA . GLY A 1 99 ? 2.519 8.158 -8.970 1.00 91.44 99 GLY A CA 1
ATOM 741 C C . GLY A 1 99 ? 1.995 7.095 -7.998 1.00 91.44 99 GLY A C 1
ATOM 742 O O . GLY A 1 99 ? 0.784 6.973 -7.832 1.00 91.44 99 GLY A O 1
ATOM 743 N N . THR A 1 100 ? 2.882 6.350 -7.334 1.00 95.88 100 THR A N 1
ATOM 744 C CA . THR A 1 100 ? 2.496 5.341 -6.340 1.00 95.88 100 THR A CA 1
ATOM 745 C C . THR A 1 100 ? 2.499 5.861 -4.902 1.00 95.88 100 THR A C 1
ATOM 747 O O . TH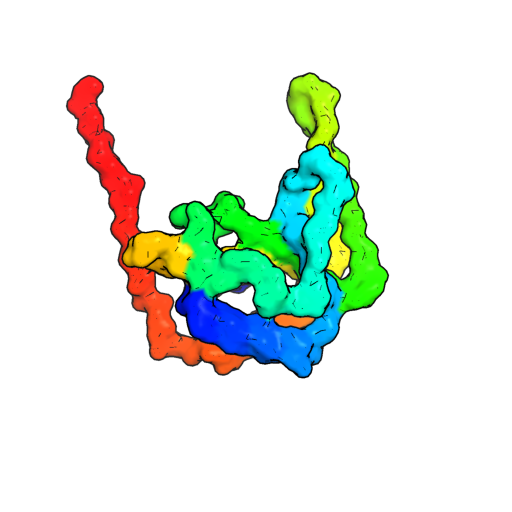R A 1 100 ? 3.161 6.846 -4.544 1.00 95.88 100 THR A O 1
ATOM 750 N N . LEU A 1 101 ? 1.755 5.151 -4.057 1.00 96.75 101 LEU A N 1
ATOM 751 C CA . LEU A 1 101 ? 1.711 5.278 -2.604 1.00 96.75 101 LEU A CA 1
ATOM 752 C C . LEU A 1 101 ? 2.194 3.961 -1.982 1.00 96.75 101 LEU A C 1
ATOM 754 O O . LEU A 1 101 ? 1.843 2.890 -2.457 1.00 96.75 101 LEU A O 1
ATOM 758 N N . VAL A 1 102 ? 2.998 4.028 -0.929 1.00 96.56 102 VAL A N 1
ATOM 759 C CA . VAL A 1 102 ? 3.346 2.882 -0.089 1.00 96.56 102 VAL A CA 1
ATOM 760 C C . VAL A 1 102 ? 2.326 2.796 1.025 1.00 96.56 102 VAL A C 1
ATOM 762 O O . VAL A 1 102 ? 2.060 3.793 1.695 1.00 96.56 102 VAL A O 1
ATOM 765 N N . PHE A 1 103 ? 1.802 1.599 1.237 1.00 96.25 103 PHE A N 1
ATOM 766 C CA . PHE A 1 103 ? 0.965 1.255 2.370 1.00 96.25 103 PHE A CA 1
ATOM 767 C C . PHE A 1 103 ? 1.606 0.105 3.148 1.00 96.25 103 PHE A C 1
ATOM 769 O O . PHE A 1 103 ? 1.876 -0.957 2.591 1.00 96.25 103 PHE A O 1
ATOM 776 N N . ARG A 1 104 ? 1.863 0.330 4.436 1.00 95.19 104 ARG A N 1
ATOM 777 C CA . ARG A 1 104 ? 2.298 -0.678 5.405 1.00 95.19 104 ARG A CA 1
ATOM 778 C C . ARG A 1 104 ? 1.164 -0.910 6.392 1.00 95.19 104 ARG A C 1
ATOM 780 O O . ARG A 1 104 ? 0.976 -0.059 7.269 1.00 95.19 104 ARG A O 1
ATOM 787 N N . PRO A 1 105 ? 0.401 -2.005 6.264 1.00 93.44 105 PRO A N 1
ATOM 788 C CA . PRO A 1 105 ? -0.556 -2.371 7.290 1.00 93.44 105 PRO A CA 1
ATOM 789 C C . PRO A 1 105 ? 0.217 -2.795 8.541 1.00 93.44 105 PRO A C 1
ATOM 791 O O . PRO A 1 105 ? 0.922 -3.800 8.554 1.00 93.44 105 PRO A O 1
ATOM 794 N N . GLY A 1 106 ? 0.117 -1.984 9.588 1.00 91.56 106 GLY A N 1
ATOM 795 C CA . GLY A 1 106 ? 0.457 -2.411 10.936 1.00 91.56 106 GLY A CA 1
ATOM 796 C C . GLY A 1 106 ? -0.719 -3.166 11.551 1.00 91.56 106 GLY A C 1
ATOM 797 O O . GLY A 1 106 ? -1.594 -3.687 10.855 1.00 91.56 106 GLY A O 1
ATOM 798 N N . GLY A 1 107 ? -0.769 -3.183 12.875 1.00 91.50 107 GLY A N 1
ATOM 799 C CA . GLY A 1 107 ? -1.834 -3.851 13.610 1.00 91.50 107 GLY A CA 1
ATOM 800 C C . GLY A 1 107 ? -1.310 -4.643 14.790 1.00 91.50 107 GLY A C 1
ATOM 801 O O . GLY A 1 107 ? -0.207 -4.403 15.275 1.00 91.50 107 GLY A O 1
ATOM 802 N N . GLU A 1 108 ? -2.121 -5.567 15.282 1.00 92.94 108 GLU A N 1
ATOM 803 C CA . GLU A 1 108 ? -1.802 -6.329 16.482 1.00 92.94 108 GLU A CA 1
ATOM 804 C C . GLU A 1 108 ? -0.653 -7.316 16.234 1.00 92.94 108 GLU A C 1
ATOM 806 O O . GLU A 1 108 ? -0.663 -8.067 15.259 1.00 92.94 108 GLU A O 1
ATOM 811 N N . TYR A 1 109 ? 0.334 -7.320 17.127 1.00 91.94 109 TYR A N 1
ATOM 812 C CA . TYR A 1 109 ? 1.439 -8.273 17.145 1.00 91.94 109 TYR A CA 1
ATOM 813 C C . TYR A 1 109 ? 1.271 -9.209 18.342 1.00 91.94 109 TYR A C 1
ATOM 815 O O . TYR A 1 109 ? 1.567 -8.818 19.468 1.00 91.94 109 TYR A O 1
ATOM 823 N N . PHE A 1 110 ? 0.743 -10.413 18.095 1.00 86.38 110 PHE A N 1
ATOM 824 C CA . PHE A 1 110 ? 0.602 -11.521 19.060 1.00 86.38 110 PHE A CA 1
ATOM 825 C C . PHE A 1 110 ? 0.149 -11.122 20.484 1.00 86.38 110 PHE A C 1
ATOM 827 O O . PHE A 1 110 ? 0.643 -11.657 21.473 1.00 86.38 110 PHE A O 1
ATOM 834 N N . GLY A 1 111 ? -0.783 -10.169 20.609 1.00 81.75 111 GLY A N 1
ATOM 835 C CA . GLY A 1 111 ? -1.266 -9.672 21.905 1.00 81.75 111 GLY A CA 1
ATOM 836 C C . GLY A 1 111 ? -0.260 -8.833 22.712 1.00 81.75 111 GLY A C 1
ATOM 837 O O . GLY A 1 111 ? -0.578 -8.396 23.817 1.00 81.75 111 GLY A O 1
ATOM 838 N N . GLU A 1 112 ? 0.940 -8.570 22.188 1.00 86.69 112 GLU A N 1
ATOM 839 C CA . GLU A 1 112 ? 1.970 -7.759 22.849 1.00 86.69 112 GLU A CA 1
ATOM 840 C C . GLU A 1 112 ? 1.757 -6.252 22.638 1.00 86.69 112 GLU A C 1
ATOM 842 O O . GLU A 1 112 ? 2.127 -5.434 23.487 1.00 86.69 112 GLU A O 1
ATOM 847 N N . GLY A 1 113 ? 1.149 -5.866 21.515 1.00 88.19 113 GLY A N 1
ATOM 848 C CA . GLY A 1 113 ? 0.862 -4.470 21.201 1.00 88.19 113 GLY A CA 1
ATOM 849 C C . GLY A 1 113 ? 0.415 -4.241 19.762 1.00 88.19 113 GLY A C 1
ATOM 850 O O . GLY A 1 113 ? 0.223 -5.181 18.996 1.00 88.19 113 GLY A O 1
ATOM 851 N N . ILE A 1 114 ? 0.254 -2.968 19.400 1.00 90.12 114 ILE A N 1
ATOM 852 C CA . ILE A 1 114 ? -0.100 -2.527 18.049 1.00 90.12 114 ILE A CA 1
ATOM 853 C C . ILE A 1 114 ? 1.138 -1.918 17.395 1.00 90.12 114 ILE A C 1
ATOM 855 O O . ILE A 1 114 ? 1.710 -0.944 17.892 1.00 90.12 114 ILE A O 1
ATOM 859 N N . ILE A 1 115 ? 1.528 -2.475 16.257 1.00 93.31 115 ILE A N 1
ATOM 860 C CA . ILE A 1 115 ? 2.582 -1.952 15.398 1.00 93.31 115 ILE A CA 1
ATOM 861 C C . ILE A 1 115 ? 2.015 -0.835 14.525 1.00 93.31 115 ILE A C 1
ATOM 863 O O . ILE A 1 115 ? 0.895 -0.912 14.015 1.00 93.31 115 ILE A O 1
ATOM 867 N N . VAL A 1 116 ? 2.810 0.220 14.359 1.00 92.50 116 VAL A N 1
ATOM 868 C CA . VAL A 1 116 ? 2.444 1.395 13.568 1.00 92.50 116 VAL A CA 1
ATOM 869 C C . VAL A 1 116 ? 2.214 1.021 12.101 1.00 92.50 116 VAL A C 1
ATOM 871 O O . VAL A 1 116 ? 3.043 0.361 11.474 1.00 92.50 116 VAL A O 1
ATOM 874 N N . SER A 1 117 ? 1.087 1.472 11.563 1.00 92.88 117 SER A N 1
ATOM 875 C CA . SER A 1 117 ? 0.791 1.463 10.132 1.00 92.88 117 SER A CA 1
ATOM 876 C C . SER A 1 117 ? 1.372 2.708 9.480 1.00 92.88 117 SER A C 1
ATOM 878 O O . SER A 1 117 ? 1.464 3.756 10.119 1.00 92.88 117 SER A O 1
ATOM 880 N N . GLU A 1 118 ? 1.728 2.629 8.203 1.00 94.31 118 GLU A N 1
ATOM 881 C CA . GLU A 1 118 ? 2.294 3.760 7.469 1.00 94.31 118 GLU A CA 1
ATOM 882 C C . GLU A 1 118 ? 1.639 3.913 6.099 1.00 94.31 118 GLU A C 1
ATOM 884 O O . GLU A 1 118 ? 1.453 2.938 5.373 1.00 94.31 118 GLU A O 1
ATOM 889 N N . VAL A 1 119 ? 1.359 5.157 5.713 1.00 95.69 119 VAL A N 1
ATOM 890 C CA . VAL A 1 119 ? 1.160 5.532 4.310 1.00 95.69 119 VAL A CA 1
ATOM 891 C C . VAL A 1 119 ? 2.208 6.556 3.911 1.00 95.69 119 VAL A C 1
ATOM 893 O O . VAL A 1 119 ? 2.410 7.542 4.622 1.00 95.69 119 VAL A O 1
ATOM 896 N N . SER A 1 120 ? 2.897 6.348 2.791 1.00 95.88 120 SER A N 1
ATOM 897 C CA . SER A 1 120 ? 3.954 7.266 2.362 1.00 95.88 120 SER A CA 1
ATOM 898 C C . SER A 1 120 ? 4.173 7.332 0.856 1.00 95.88 120 SER A C 1
ATOM 900 O O . SER A 1 120 ? 3.927 6.396 0.104 1.00 95.88 120 SER A O 1
ATOM 902 N N . THR A 1 121 ? 4.638 8.482 0.381 1.00 96.25 121 THR A N 1
ATOM 903 C CA . THR A 1 121 ? 5.039 8.679 -1.012 1.00 96.25 121 THR A CA 1
ATOM 904 C C . THR A 1 121 ? 6.286 9.543 -1.084 1.00 96.25 121 THR A C 1
ATOM 906 O O . THR A 1 121 ? 6.405 10.552 -0.383 1.00 96.25 121 THR A O 1
ATOM 909 N N . ILE A 1 122 ? 7.239 9.154 -1.930 1.00 94.25 122 ILE A N 1
ATOM 910 C CA . ILE A 1 122 ? 8.429 9.963 -2.221 1.00 94.25 122 ILE A CA 1
ATOM 911 C C . ILE A 1 122 ? 8.143 11.111 -3.203 1.00 94.25 122 ILE A C 1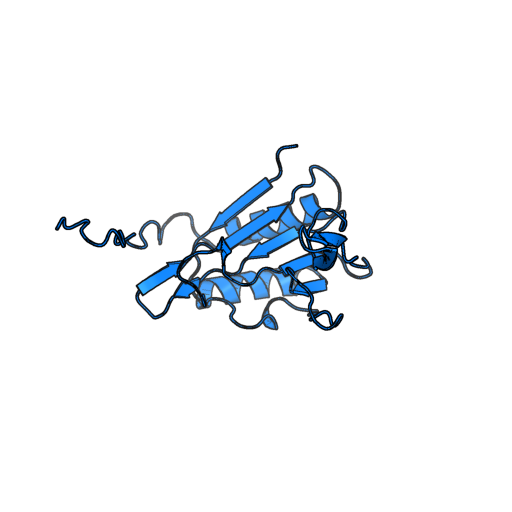
ATOM 913 O O . ILE A 1 122 ? 8.990 11.993 -3.362 1.00 94.25 122 ILE A O 1
ATOM 917 N N . TYR A 1 123 ? 6.963 11.128 -3.832 1.00 89.94 123 TYR A N 1
ATOM 918 C CA . TYR A 1 123 ? 6.578 12.112 -4.843 1.00 89.94 123 TYR A CA 1
ATOM 919 C C . TYR A 1 123 ? 5.905 13.347 -4.240 1.00 89.94 123 TYR A C 1
ATOM 921 O O . TYR A 1 123 ? 5.147 13.268 -3.274 1.00 89.94 123 TYR A O 1
ATOM 929 N N . GLN A 1 124 ? 6.181 14.513 -4.829 1.00 85.94 124 GLN A N 1
ATOM 930 C CA . GLN A 1 124 ? 5.647 15.807 -4.377 1.00 85.94 124 GLN A CA 1
ATOM 931 C C . GLN A 1 124 ? 4.496 16.333 -5.241 1.00 85.94 124 GLN A C 1
ATOM 933 O O . GLN A 1 124 ? 3.894 17.350 -4.904 1.00 85.94 124 GLN A O 1
ATOM 938 N N . SER A 1 125 ? 4.182 15.656 -6.340 1.00 82.56 125 SER A N 1
ATOM 939 C CA . SER A 1 125 ? 3.110 16.007 -7.266 1.00 82.56 125 SER A CA 1
ATOM 940 C C . SER A 1 125 ? 2.584 14.751 -7.965 1.00 82.56 125 SER A C 1
ATOM 942 O O . SER A 1 125 ? 3.196 13.683 -7.891 1.00 82.56 125 SER A O 1
ATOM 944 N N . GLY A 1 126 ? 1.432 14.885 -8.622 1.00 89.56 126 GLY A N 1
ATOM 945 C CA . GLY A 1 126 ? 0.792 13.808 -9.372 1.00 89.56 126 GLY A CA 1
ATOM 946 C C . GLY A 1 126 ? 0.076 12.779 -8.496 1.00 89.56 126 GLY A C 1
ATOM 947 O O . GLY A 1 126 ? -0.180 12.998 -7.309 1.00 89.56 126 GLY A O 1
ATOM 948 N N . ASP A 1 127 ? -0.220 11.635 -9.107 1.00 92.81 127 ASP A N 1
ATOM 949 C CA . ASP A 1 127 ? -1.135 10.626 -8.568 1.00 92.81 127 ASP A CA 1
ATOM 950 C C . ASP A 1 127 ? -0.747 10.104 -7.183 1.00 92.81 127 ASP A C 1
ATOM 952 O O . ASP A 1 127 ? -1.617 9.885 -6.344 1.00 92.81 127 ASP A O 1
ATOM 956 N N . GLY A 1 128 ? 0.551 9.979 -6.899 1.00 91.94 128 GLY A N 1
ATOM 957 C CA . GLY A 1 128 ? 1.035 9.494 -5.606 1.00 91.94 128 GLY A CA 1
ATOM 958 C C . GLY A 1 128 ? 0.682 10.450 -4.465 1.00 91.94 128 GLY A C 1
ATOM 959 O O . GLY A 1 128 ? 0.307 10.013 -3.377 1.00 91.94 128 GLY A O 1
ATOM 960 N N . LEU A 1 129 ? 0.733 11.763 -4.720 1.00 93.75 129 LEU A N 1
ATOM 961 C CA . LEU A 1 129 ? 0.327 12.768 -3.740 1.00 93.75 129 LEU A CA 1
ATOM 962 C C . LEU A 1 129 ? -1.199 12.815 -3.579 1.00 93.75 129 LEU A C 1
ATOM 964 O O . LEU A 1 129 ? -1.681 13.031 -2.466 1.00 93.75 129 LEU A O 1
ATOM 968 N N . ASP A 1 130 ? -1.954 12.617 -4.656 1.00 94.69 130 ASP A N 1
ATOM 969 C CA . ASP A 1 130 ? -3.418 12.575 -4.597 1.00 94.69 130 ASP A CA 1
ATOM 970 C C . ASP A 1 130 ? -3.906 11.354 -3.811 1.00 94.69 130 ASP A C 1
ATOM 972 O O . ASP A 1 130 ? -4.755 11.489 -2.927 1.00 94.69 130 ASP A O 1
ATOM 976 N N . LEU A 1 131 ? -3.293 10.189 -4.046 1.00 95.81 131 LEU A N 1
ATOM 977 C CA . LEU A 1 131 ? -3.501 8.981 -3.248 1.00 95.81 131 LEU A CA 1
ATOM 978 C C . LEU A 1 131 ? -3.126 9.224 -1.783 1.00 95.81 131 LEU A C 1
ATOM 980 O O . LEU A 1 131 ? -3.913 8.916 -0.891 1.00 95.81 131 LEU A O 1
ATOM 984 N N . PHE A 1 132 ? -1.975 9.847 -1.511 1.00 96.44 132 PHE A N 1
ATOM 985 C CA . PHE A 1 132 ? -1.584 10.181 -0.141 1.00 96.44 132 PHE A CA 1
ATOM 986 C C . PHE A 1 132 ? -2.635 11.053 0.560 1.00 96.44 132 PHE A C 1
ATOM 988 O O . PHE A 1 132 ? -3.029 10.753 1.684 1.00 96.44 132 PHE A O 1
ATOM 995 N N . LYS A 1 133 ? -3.124 12.113 -0.097 1.00 95.56 133 LYS A N 1
ATOM 996 C CA . LYS A 1 133 ? -4.153 13.007 0.463 1.00 95.56 133 LYS A CA 1
ATOM 997 C C . LYS A 1 133 ? -5.483 12.287 0.690 1.00 95.56 133 LYS A C 1
ATOM 999 O O . LYS A 1 133 ? -6.160 12.571 1.677 1.00 95.56 133 LYS A O 1
ATOM 1004 N N . LEU A 1 134 ? -5.862 11.371 -0.204 1.00 95.50 134 LEU A N 1
ATOM 1005 C CA . LEU A 1 134 ? -7.052 10.537 -0.045 1.00 95.50 134 LEU A CA 1
ATOM 1006 C C . LEU A 1 134 ? -6.950 9.687 1.227 1.00 95.50 134 LEU A C 1
ATOM 1008 O O . LEU A 1 134 ? -7.840 9.756 2.077 1.00 95.50 134 LEU A O 1
ATOM 1012 N N . PHE A 1 135 ? -5.850 8.946 1.384 1.00 95.62 135 PHE A N 1
ATOM 1013 C CA . PHE A 1 135 ? -5.600 8.130 2.573 1.00 95.62 135 PHE A CA 1
ATOM 1014 C C . PHE A 1 135 ? -5.531 8.992 3.831 1.00 95.62 135 PHE A C 1
ATOM 1016 O O . PHE A 1 135 ? -6.213 8.702 4.807 1.00 95.62 135 PHE A O 1
ATOM 1023 N N . GLU A 1 136 ? -4.787 10.098 3.800 1.00 95.06 136 GLU A N 1
ATOM 1024 C CA . GLU A 1 136 ? -4.682 11.039 4.916 1.00 95.06 136 GLU A CA 1
ATOM 1025 C C . GLU A 1 136 ? -6.060 11.549 5.362 1.00 95.06 136 GLU A C 1
ATOM 1027 O O . GLU A 1 136 ? -6.351 11.569 6.559 1.00 95.06 136 GLU A O 1
ATOM 1032 N N . LYS A 1 137 ? -6.931 11.927 4.417 1.00 94.62 137 LYS A N 1
ATOM 1033 C CA . LYS A 1 137 ? -8.298 12.377 4.711 1.00 94.62 137 LYS A CA 1
ATOM 1034 C C . LYS A 1 137 ? -9.126 11.269 5.363 1.00 94.62 137 LYS A C 1
ATOM 1036 O O . LYS A 1 137 ? -9.835 11.537 6.331 1.00 94.62 137 LYS A O 1
ATOM 1041 N N . LYS A 1 138 ? -9.044 10.039 4.849 1.00 94.12 138 LYS A N 1
ATOM 1042 C CA . LYS A 1 138 ? -9.796 8.883 5.366 1.00 94.12 138 LYS A CA 1
ATOM 1043 C C . LYS A 1 138 ? -9.304 8.457 6.746 1.00 94.12 138 LYS A C 1
ATOM 1045 O O . LYS A 1 138 ? -10.122 8.254 7.635 1.00 94.12 138 LYS A O 1
ATOM 1050 N N . ILE A 1 139 ? -7.991 8.434 6.961 1.00 92.81 139 ILE A N 1
ATOM 1051 C CA . ILE A 1 139 ? -7.378 8.174 8.268 1.00 92.81 139 ILE A CA 1
ATOM 1052 C C . ILE A 1 139 ? -7.811 9.258 9.266 1.00 92.81 139 ILE A C 1
ATOM 1054 O O . ILE A 1 139 ? -8.347 8.960 10.324 1.00 92.81 139 ILE A O 1
ATOM 1058 N N . LYS A 1 140 ? -7.687 10.542 8.930 1.00 89.88 140 LYS A N 1
ATOM 1059 C CA . LYS A 1 140 ? -8.101 11.616 9.852 1.00 89.88 140 LYS A CA 1
ATOM 1060 C C . LYS A 1 140 ? -9.609 11.641 10.135 1.00 89.88 140 LYS A C 1
ATOM 1062 O O . LYS A 1 140 ? -10.009 12.147 11.177 1.00 89.88 140 LYS A O 1
ATOM 1067 N N . GLY A 1 141 ? -10.433 11.136 9.214 1.00 87.25 141 GLY A N 1
ATOM 1068 C CA . GLY A 1 141 ? -11.886 11.048 9.378 1.00 87.25 141 GLY A CA 1
ATOM 1069 C C . GLY A 1 141 ? -12.348 9.847 10.209 1.00 87.25 141 GLY A C 1
ATOM 1070 O O . GLY A 1 141 ? -13.259 9.994 11.017 1.00 87.25 141 GLY A O 1
ATOM 1071 N N . ASN A 1 142 ? -11.718 8.681 10.029 1.00 82.00 142 ASN A N 1
ATOM 1072 C CA . ASN A 1 142 ? -12.091 7.443 10.724 1.00 82.00 142 ASN A CA 1
ATOM 1073 C C . ASN A 1 142 ? -11.495 7.347 12.132 1.00 82.00 142 ASN A C 1
ATOM 1075 O O . ASN A 1 142 ? -12.113 6.787 13.033 1.00 82.00 142 ASN A O 1
ATOM 1079 N N . PHE A 1 143 ? -10.315 7.925 12.346 1.00 79.69 143 PHE A N 1
ATOM 1080 C CA . PHE A 1 143 ? -9.621 7.848 13.622 1.00 79.69 143 PHE A CA 1
ATOM 1081 C C . PHE A 1 143 ? -9.878 9.137 14.406 1.00 79.69 143 PHE A C 1
ATOM 1083 O O . PHE A 1 143 ? -9.310 10.193 14.113 1.00 79.69 143 PHE A O 1
ATOM 1090 N N . LYS A 1 144 ? -10.758 9.076 15.417 1.00 62.12 144 LYS A N 1
ATOM 1091 C CA . LYS A 1 144 ? -10.946 10.202 16.343 1.00 62.12 144 LYS A CA 1
ATOM 1092 C C . LYS A 1 144 ? -9.619 10.499 17.041 1.00 62.12 144 LYS A C 1
ATOM 1094 O O . LYS A 1 144 ? -8.944 9.598 17.524 1.00 62.12 144 LYS A O 1
ATOM 1099 N N . LYS A 1 145 ? -9.296 11.786 17.182 1.00 47.84 145 LYS A N 1
ATOM 1100 C CA . LYS A 1 145 ? -8.063 12.306 17.808 1.00 47.84 145 LYS A CA 1
ATOM 1101 C C . LYS A 1 145 ? -7.841 11.868 19.277 1.00 47.84 145 LYS A C 1
ATOM 1103 O O . LYS A 1 145 ? -6.814 12.209 19.847 1.00 47.84 145 LYS A O 1
ATOM 1108 N N . ASN A 1 146 ? -8.765 11.111 19.877 1.00 39.50 146 ASN A N 1
ATOM 1109 C CA . ASN A 1 146 ? -8.801 10.767 21.297 1.00 39.50 146 ASN A CA 1
ATOM 1110 C C . ASN A 1 146 ? -9.097 9.271 21.532 1.00 39.50 146 ASN A C 1
ATOM 1112 O O . ASN A 1 146 ? -10.191 8.948 21.979 1.00 39.50 146 ASN A O 1
ATOM 1116 N N . SER A 1 147 ? -8.156 8.369 21.243 1.00 35.97 147 SER A N 1
ATOM 1117 C CA . SER A 1 147 ? -7.997 7.059 21.917 1.00 35.97 147 SER A CA 1
ATOM 1118 C C . SER A 1 147 ? -6.903 6.259 21.201 1.00 35.97 147 SER A C 1
ATOM 1120 O O . SER A 1 147 ? -6.956 6.153 19.985 1.00 35.97 147 SER A O 1
ATOM 1122 N N . LEU A 1 148 ? -5.952 5.682 21.944 1.00 40.47 148 LEU A N 1
ATOM 1123 C CA . LEU A 1 148 ? -4.773 4.911 21.484 1.00 40.47 148 LEU A CA 1
ATOM 1124 C C . LEU A 1 148 ? -3.507 5.714 21.130 1.00 40.47 148 LEU A C 1
ATOM 1126 O O . LEU A 1 148 ? -2.716 5.344 20.270 1.00 40.47 148 LEU A O 1
ATOM 1130 N N . LEU A 1 149 ? -3.228 6.751 21.919 1.00 39.47 149 LEU A N 1
ATOM 1131 C CA . LEU A 1 149 ? -1.854 7.072 22.322 1.00 39.47 149 LEU A CA 1
ATOM 1132 C C . LEU A 1 149 ? -1.536 6.266 23.588 1.00 39.47 149 LEU A C 1
ATOM 1134 O O . LEU A 1 149 ? -1.762 6.771 24.677 1.00 39.47 149 LEU A O 1
ATOM 1138 N N . LEU A 1 150 ? -1.113 5.004 23.442 1.00 34.94 150 LEU A N 1
ATOM 1139 C CA . LEU A 1 150 ? -0.296 4.222 24.396 1.00 34.94 150 LEU A CA 1
ATOM 1140 C C . LEU A 1 150 ? -0.361 2.728 24.031 1.00 34.94 150 LEU A C 1
ATOM 1142 O O . LEU A 1 150 ? -0.986 1.930 24.723 1.00 34.94 150 LEU A O 1
ATOM 1146 N N . CYS A 1 151 ? 0.349 2.312 22.982 1.00 33.34 151 CYS A N 1
ATOM 1147 C CA . CYS A 1 151 ? 0.941 0.978 23.042 1.00 33.34 151 CYS A CA 1
ATOM 1148 C C . CYS A 1 151 ? 2.243 1.116 23.821 1.00 33.34 151 CYS A C 1
ATOM 1150 O O . CYS A 1 151 ? 3.156 1.830 23.407 1.00 33.34 151 CYS A O 1
ATOM 1152 N N . ARG A 1 152 ? 2.287 0.492 25.003 1.00 32.56 152 ARG A N 1
ATOM 1153 C CA . ARG A 1 152 ? 3.496 0.355 25.814 1.00 32.56 152 ARG A CA 1
ATOM 1154 C C . ARG A 1 152 ? 4.618 -0.166 24.918 1.00 32.56 152 ARG A C 1
ATOM 1156 O O . ARG A 1 152 ? 4.662 -1.351 24.614 1.00 32.56 152 ARG A O 1
ATOM 1163 N N . ALA A 1 153 ? 5.572 0.694 24.582 1.00 33.97 153 ALA A N 1
ATOM 1164 C CA . ALA A 1 153 ? 6.914 0.243 24.269 1.00 33.97 153 ALA A CA 1
ATOM 1165 C C . ALA A 1 153 ? 7.493 -0.351 25.562 1.00 33.97 153 ALA A C 1
ATOM 1167 O O . ALA A 1 153 ? 8.168 0.334 26.332 1.00 33.97 153 ALA A O 1
ATOM 1168 N N . ARG A 1 154 ? 7.202 -1.627 25.851 1.00 32.97 154 ARG A N 1
ATOM 1169 C CA . ARG A 1 154 ? 8.114 -2.409 26.682 1.00 32.97 154 ARG A CA 1
ATOM 1170 C C . ARG A 1 154 ? 9.370 -2.562 25.845 1.00 32.97 154 ARG A C 1
ATOM 1172 O O . ARG A 1 154 ? 9.440 -3.370 24.932 1.00 32.97 154 ARG A O 1
ATOM 1179 N N . SER A 1 155 ? 10.313 -1.675 26.134 1.00 36.94 155 SER A N 1
ATOM 1180 C CA . SER A 1 155 ? 11.717 -1.775 25.779 1.00 36.94 155 SER A CA 1
ATOM 1181 C C . SER A 1 155 ? 12.161 -3.234 25.893 1.00 36.94 155 SER A C 1
ATOM 1183 O O . SER A 1 155 ? 12.466 -3.690 26.991 1.00 36.94 155 SER A O 1
ATOM 1185 N N . LEU A 1 156 ? 12.258 -3.948 24.770 1.00 37.53 156 LEU A N 1
ATOM 1186 C CA . LEU A 1 156 ? 13.139 -5.107 24.643 1.00 37.53 156 LEU A CA 1
ATOM 1187 C C . LEU A 1 156 ? 14.587 -4.587 24.617 1.00 37.53 156 LEU A C 1
ATOM 1189 O O . LEU A 1 156 ? 15.314 -4.726 23.642 1.00 37.53 156 LEU A O 1
ATOM 1193 N N . ARG A 1 157 ? 14.993 -3.924 25.703 1.00 34.16 157 ARG A N 1
ATOM 1194 C CA . ARG A 1 157 ? 16.380 -3.940 26.143 1.00 34.16 157 ARG A CA 1
ATOM 1195 C C . ARG A 1 157 ? 16.443 -5.135 27.073 1.00 34.16 157 ARG A C 1
ATOM 1197 O O . ARG A 1 157 ? 16.042 -5.031 28.229 1.00 34.16 157 ARG A O 1
ATOM 1204 N N . GLY A 1 158 ? 16.874 -6.273 26.536 1.00 33.16 158 GLY A N 1
ATOM 1205 C CA . GLY A 1 158 ? 17.464 -7.293 27.393 1.00 33.16 158 GLY A CA 1
ATOM 1206 C C . GLY A 1 158 ? 18.579 -6.640 28.220 1.00 33.16 158 GLY A C 1
ATOM 1207 O O . GLY A 1 158 ? 19.205 -5.687 27.736 1.00 33.16 158 GLY A O 1
ATOM 1208 N N . PRO A 1 159 ? 18.790 -7.061 29.474 1.00 31.77 159 PRO A N 1
ATOM 1209 C CA . PRO A 1 159 ? 19.907 -6.555 30.244 1.00 31.77 159 PRO A CA 1
ATOM 1210 C C . PRO A 1 159 ? 21.193 -6.930 29.503 1.00 31.77 159 PRO A C 1
ATOM 1212 O O . PRO A 1 159 ? 21.450 -8.100 29.226 1.00 31.77 159 PRO A O 1
ATOM 1215 N N . CYS A 1 160 ? 21.990 -5.923 29.152 1.00 42.62 160 CYS A N 1
ATOM 1216 C CA . CYS A 1 160 ? 23.411 -6.125 28.936 1.00 42.62 160 CYS A CA 1
ATOM 1217 C C . CYS A 1 160 ? 24.020 -6.450 30.308 1.00 42.62 160 CYS A C 1
ATOM 1219 O O . CYS A 1 160 ? 24.452 -5.552 31.022 1.00 42.62 160 CYS A O 1
ATOM 1221 N N . GLU A 1 161 ? 24.000 -7.723 30.683 1.00 33.50 161 GLU A N 1
ATOM 1222 C CA . GLU A 1 161 ? 24.951 -8.329 31.614 1.00 33.50 161 GLU A CA 1
ATOM 1223 C C . GLU A 1 161 ? 25.907 -9.117 30.696 1.00 33.50 161 GLU A C 1
ATOM 1225 O O . GLU A 1 161 ? 25.460 -9.951 29.920 1.00 33.50 161 GLU A O 1
ATOM 1230 N N . GLY A 1 162 ? 27.194 -8.815 30.555 1.00 41.47 162 GLY A N 1
ATOM 1231 C CA . GLY A 1 162 ? 28.105 -8.332 31.573 1.00 41.47 162 GLY A CA 1
ATOM 1232 C C . GLY A 1 162 ? 28.820 -9.496 32.249 1.00 41.47 162 GLY A C 1
ATOM 1233 O O . GLY A 1 162 ? 28.846 -9.479 33.465 1.00 41.47 162 GLY A O 1
ATOM 1234 N N . TYR A 1 163 ? 29.355 -10.464 31.487 1.00 38.53 163 TYR A N 1
ATOM 1235 C CA . TYR A 1 163 ? 30.498 -11.325 31.838 1.00 38.53 163 TYR A CA 1
ATOM 1236 C C . TYR A 1 163 ? 31.201 -11.806 30.565 1.00 38.53 163 TYR A C 1
ATOM 1238 O O . TYR A 1 163 ? 30.484 -12.220 29.626 1.00 38.53 163 TYR A O 1
#

Foldseek 3Di:
DDWDKDKDWDALVLQLQLQVVDLVPAFKKKWWWFWDDPPDIDIDRGPVPDPQAQEAPDPAQVPGIKIKMAHPPQDFDWDWDQDPVRDIITGGDCPRRPLIKMWGRWHDYPVLFTYMIMIIDPDPDHNHVVVVVSSVVSCPVSDDPDDPPDPDPPPPPDDPDDD

Secondary structure (DSSP, 8-state):
---EEEEE---HHHHHHHHHHHHTT---EEEEEEEESSS---EESSGGGSTTTEE-SSSSGGGS-EEEEE-TTPPP-PEEEE-TTS-EEEEE-GGG-TT-EEEE--EEETTTEEEPEEEEES-SSSHHHHHHHHHHHHHHHHS-SSS----------------

pLDDT: mean 85.02, std 18.36, range [31.77, 96.94]

Solvent-accessible surface area (backbone atoms only — not comparable to full-atom values): 9542 Å² total; per-residue (Å²): 134,83,48,51,74,49,76,47,75,41,51,44,70,54,39,53,56,48,33,51,62,43,51,75,73,48,80,41,34,36,31,65,39,42,81,44,88,82,80,68,78,57,73,40,72,44,61,79,75,47,84,58,70,19,36,30,92,42,97,42,61,88,76,33,70,36,28,41,35,32,53,69,93,64,81,82,47,71,40,80,41,80,44,98,88,77,46,77,46,40,31,38,53,64,91,69,24,82,41,31,24,40,38,30,63,17,3,38,28,92,88,70,39,60,34,54,18,38,42,34,21,75,47,90,58,62,54,8,37,54,50,46,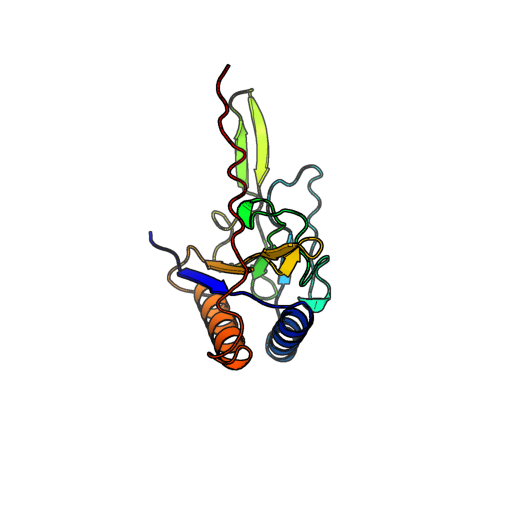50,52,51,50,52,48,50,63,66,71,49,66,98,82,76,81,93,73,63,72,79,76,70,86,66,71,81,88,74,89,129

Mean predicted aligned error: 7.71 Å

Organism: NCBI:txid2854028

Nearest PDB structures (foldseek):
  7pi1-assembly2_BBB  TM=2.941E-01  e=2.760E-01  Bacillus subtilis subsp. subtilis str. 168
  7qu9-assembly2_B  TM=2.963E-01  e=6.334E-01  Bacillus subtilis
  4mvt-assembly1_A  TM=2.869E-01  e=1.146E+00  Homo sapiens
  7ycd-assembly1_B  TM=1.799E-01  e=7.568E-01  Oxidus gracilis

Sequence (163 aa):
MRGKSLGFFATKSDMFSLVEAIDATSSINITQAGEVVDGKLTVFSRLVDVPGLGVSSHPTSVLNDFYLICKPGVAVSLRKVSTKQGGVRYILDQKENLGTLVFRPGGEYFGEGIIVSEVSTIYQSGDGLDLFKLFEKKIKGNFKKNSLLLCRARSLRGPCEGY